Protein AF-A0A3B8TQL5-F1 (afdb_monomer)

Secondary structure (DSSP, 8-state):
--S-S-TTTTT-----SSHHHHHHHHHHHTT-EE-STTT-TT-EE---------S-S--SS-----EEEEEEETTTTEEEEEEES-TTS---

Structure (mmCIF, N/CA/C/O backbone):
data_AF-A0A3B8TQL5-F1
#
_entry.id   AF-A0A3B8TQL5-F1
#
loop_
_atom_site.group_PDB
_atom_site.id
_atom_site.type_symbol
_atom_site.label_atom_id
_atom_site.label_alt_id
_atom_site.label_comp_id
_atom_site.label_asym_id
_atom_site.label_entity_id
_atom_site.label_seq_id
_atom_site.pdbx_PDB_ins_code
_atom_site.Cartn_x
_atom_site.Cartn_y
_atom_site.Cartn_z
_atom_site.occupancy
_atom_site.B_iso_or_equiv
_atom_site.auth_seq_id
_atom_site.auth_comp_id
_atom_site.auth_asym_id
_atom_site.auth_atom_id
_atom_site.pdbx_PDB_model_num
ATOM 1 N N . GLN A 1 1 ? -9.069 3.296 -1.751 1.00 87.44 1 GLN A N 1
ATOM 2 C CA . GLN A 1 1 ? -8.415 2.738 -2.945 1.00 87.44 1 GLN A CA 1
ATOM 3 C C . GLN A 1 1 ? -8.540 3.719 -4.086 1.00 87.44 1 GLN A C 1
ATOM 5 O O . GLN A 1 1 ? -9.644 4.117 -4.438 1.00 87.44 1 GLN A O 1
ATOM 10 N N . VAL A 1 2 ? -7.389 4.134 -4.603 1.00 91.81 2 VAL A N 1
ATOM 11 C CA . VAL A 1 2 ? -7.224 5.052 -5.733 1.00 91.81 2 VAL A CA 1
ATOM 12 C C . VAL A 1 2 ? -6.075 4.518 -6.583 1.00 91.81 2 VAL A C 1
ATOM 14 O O . VAL A 1 2 ? -5.170 3.879 -6.044 1.00 91.81 2 VAL A O 1
ATOM 17 N N . HIS A 1 3 ? -6.104 4.763 -7.891 1.00 90.31 3 HIS A N 1
ATOM 18 C CA . HIS A 1 3 ? -5.015 4.381 -8.791 1.00 90.31 3 HIS A CA 1
ATOM 19 C C . HIS A 1 3 ? -3.895 5.432 -8.737 1.00 90.31 3 HIS A C 1
ATOM 21 O O . HIS A 1 3 ? -3.738 6.237 -9.650 1.00 90.31 3 HIS A O 1
ATOM 27 N N . ALA A 1 4 ? -3.208 5.482 -7.595 1.00 90.31 4 ALA A N 1
ATOM 28 C CA . ALA A 1 4 ? -2.044 6.321 -7.332 1.00 90.31 4 ALA A CA 1
ATOM 29 C C . ALA A 1 4 ? -1.241 5.742 -6.153 1.00 90.31 4 ALA A C 1
ATOM 31 O O . ALA A 1 4 ? -1.812 5.202 -5.199 1.00 90.31 4 ALA A O 1
ATOM 32 N N . GLY A 1 5 ? 0.080 5.872 -6.214 1.00 89.94 5 GLY A N 1
ATOM 33 C CA . GLY A 1 5 ? 1.022 5.667 -5.118 1.00 89.94 5 GLY A CA 1
ATOM 34 C C . GLY A 1 5 ? 1.028 6.832 -4.121 1.00 89.94 5 GLY A C 1
ATOM 35 O O . GLY A 1 5 ? 0.195 7.737 -4.182 1.00 89.94 5 GLY A O 1
ATOM 36 N N . GLY A 1 6 ? 1.938 6.791 -3.142 1.00 88.31 6 GLY A N 1
ATOM 37 C CA . GLY A 1 6 ? 2.079 7.851 -2.128 1.00 88.31 6 GLY A CA 1
ATOM 38 C C . GLY A 1 6 ? 0.875 8.013 -1.186 1.00 88.31 6 GLY A C 1
ATOM 39 O O . GLY A 1 6 ? 0.727 9.048 -0.544 1.00 88.31 6 GLY A O 1
ATOM 40 N N . ARG A 1 7 ? -0.004 7.005 -1.105 1.00 93.56 7 ARG A N 1
ATOM 41 C CA . ARG A 1 7 ? -1.262 7.059 -0.336 1.00 93.56 7 ARG A CA 1
ATOM 42 C C . ARG A 1 7 ? -1.032 7.229 1.165 1.00 93.56 7 ARG A C 1
ATOM 44 O O . ARG A 1 7 ? -1.761 7.993 1.781 1.00 93.56 7 ARG A O 1
ATOM 51 N N . GLY A 1 8 ? -0.028 6.553 1.733 1.00 90.44 8 GLY A N 1
ATOM 52 C CA . GLY A 1 8 ? 0.309 6.677 3.157 1.00 90.44 8 GLY A CA 1
ATOM 53 C C . GLY A 1 8 ? 0.767 8.088 3.520 1.00 90.44 8 GLY A C 1
ATOM 54 O O . GLY A 1 8 ? 0.186 8.708 4.403 1.00 90.44 8 GLY A O 1
ATOM 55 N N . LYS A 1 9 ? 1.707 8.645 2.741 1.00 89.69 9 LYS A N 1
ATOM 56 C CA . LYS A 1 9 ? 2.168 10.041 2.877 1.00 89.69 9 LYS A CA 1
ATOM 57 C C . LYS A 1 9 ? 1.017 11.055 2.724 1.00 89.69 9 LYS A C 1
ATOM 59 O O . LYS A 1 9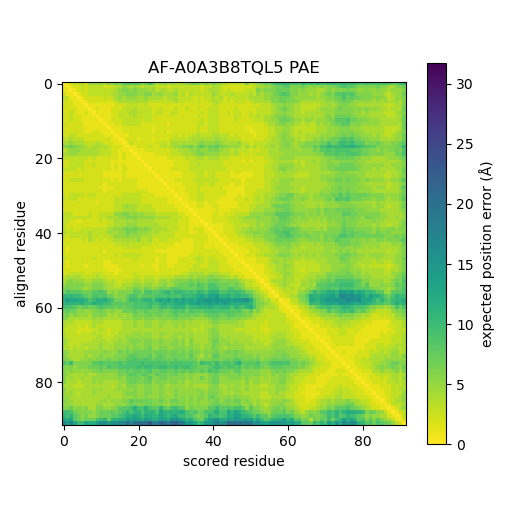 ? 1.040 12.102 3.354 1.00 89.69 9 LYS A O 1
ATOM 64 N N . ALA A 1 10 ? -0.004 10.729 1.927 1.00 91.38 10 ALA A N 1
ATOM 65 C CA . ALA A 1 10 ? -1.196 11.554 1.720 1.00 91.38 10 ALA A CA 1
ATOM 66 C C . ALA A 1 10 ? -2.357 11.269 2.704 1.00 91.38 10 ALA A C 1
ATOM 68 O O . ALA A 1 10 ? -3.482 11.694 2.453 1.00 91.38 10 ALA A O 1
ATOM 69 N N . GLY A 1 11 ? -2.128 10.511 3.784 1.00 92.38 11 GLY A N 1
ATOM 70 C CA . GLY A 1 11 ? -3.137 10.230 4.818 1.00 92.38 11 GLY A CA 1
ATOM 71 C C . GLY A 1 11 ? -4.198 9.184 4.446 1.00 92.38 11 GLY A C 1
ATOM 72 O O . GLY A 1 11 ? -5.107 8.923 5.230 1.00 92.38 11 GLY A O 1
ATOM 73 N N . GLY A 1 12 ? -4.083 8.554 3.274 1.00 94.31 12 GLY A N 1
ATOM 74 C CA . GLY A 1 12 ? -4.996 7.521 2.769 1.00 94.31 12 GLY A CA 1
ATOM 75 C C . GLY A 1 12 ? -4.728 6.103 3.276 1.00 94.31 12 GLY A C 1
ATOM 76 O O . GLY A 1 12 ? -5.405 5.174 2.834 1.00 94.31 12 GLY A O 1
ATOM 77 N N . VAL A 1 13 ? -3.738 5.921 4.154 1.00 94.56 13 VAL A N 1
ATOM 78 C CA . VAL A 1 13 ? -3.437 4.662 4.852 1.00 94.56 13 VAL A CA 1
ATOM 79 C C . VAL A 1 13 ? -3.266 4.988 6.332 1.00 94.56 13 VAL A C 1
ATOM 81 O O . VAL A 1 13 ? -2.494 5.882 6.669 1.00 94.56 13 VAL A O 1
ATOM 84 N N . LYS A 1 14 ? -3.998 4.289 7.203 1.00 94.31 14 LYS A N 1
ATOM 85 C CA . LYS A 1 14 ? -3.978 4.488 8.658 1.00 94.31 14 LYS A CA 1
ATOM 86 C C . LYS A 1 14 ? -4.060 3.139 9.372 1.00 94.31 14 LYS A C 1
ATOM 88 O O . LYS A 1 14 ? -4.682 2.214 8.854 1.00 94.31 14 LYS A O 1
ATOM 93 N N . LEU A 1 15 ? -3.452 3.049 10.555 1.00 93.44 15 LEU A N 1
ATOM 94 C CA . LEU A 1 15 ? -3.496 1.862 11.412 1.00 93.44 15 LEU A CA 1
ATOM 95 C C . LEU A 1 15 ? -4.670 1.950 12.392 1.00 93.44 15 LEU A C 1
ATOM 97 O O . LEU A 1 15 ? -4.797 2.931 13.125 1.00 93.44 15 LEU A O 1
ATOM 101 N N . ALA A 1 16 ? -5.494 0.904 12.434 1.00 93.94 16 ALA A N 1
ATOM 102 C CA . ALA A 1 16 ? -6.573 0.749 13.404 1.00 93.94 16 ALA A CA 1
ATOM 103 C C . ALA A 1 16 ? -6.149 -0.247 14.492 1.00 93.94 16 ALA A C 1
ATOM 105 O O . ALA A 1 16 ? -6.058 -1.448 14.242 1.00 93.94 16 ALA A O 1
ATOM 106 N N . LYS A 1 17 ? -5.893 0.239 15.711 1.00 91.00 17 LYS A N 1
ATOM 107 C CA . LYS A 1 17 ? -5.551 -0.614 16.862 1.00 91.00 17 LYS A CA 1
ATOM 108 C C . LYS A 1 17 ? -6.816 -1.123 17.549 1.00 91.00 17 LYS A C 1
ATOM 110 O O . LYS A 1 17 ? -7.176 -0.636 18.616 1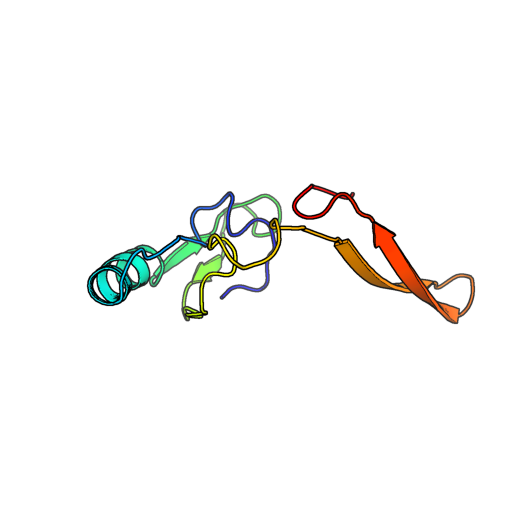.00 91.00 17 LYS A O 1
ATOM 115 N N . GLY A 1 18 ? -7.481 -2.078 16.906 1.00 91.00 18 GLY A N 1
ATOM 116 C CA . GLY A 1 18 ? -8.737 -2.661 17.378 1.00 91.00 18 GLY A CA 1
ATOM 117 C C . GLY A 1 18 ? -9.902 -2.412 16.424 1.00 91.00 18 GLY A C 1
ATOM 118 O O . GLY A 1 18 ? -9.920 -1.436 15.669 1.00 91.00 18 GLY A O 1
ATOM 119 N N . ILE A 1 19 ? -10.874 -3.327 16.452 1.00 93.56 19 ILE A N 1
ATOM 120 C CA . ILE A 1 19 ? -12.041 -3.302 15.559 1.00 93.56 19 ILE A CA 1
ATOM 121 C C . ILE A 1 19 ? -12.929 -2.073 15.795 1.00 93.56 19 ILE A C 1
ATOM 123 O O . ILE A 1 19 ? -13.507 -1.537 14.855 1.00 93.56 19 ILE A O 1
ATOM 127 N N . ASP A 1 20 ? -12.967 -1.568 17.027 1.00 96.62 20 ASP A N 1
ATOM 128 C CA . ASP A 1 20 ? -13.721 -0.383 17.442 1.00 96.62 20 ASP A CA 1
ATOM 129 C C . ASP A 1 20 ? -13.213 0.912 16.787 1.00 96.62 20 ASP A C 1
ATOM 131 O O . ASP A 1 20 ? -13.962 1.876 16.648 1.00 96.62 20 ASP A O 1
ATOM 135 N N . LYS A 1 21 ? -11.946 0.947 16.354 1.00 96.00 21 LYS A N 1
ATOM 136 C CA . LYS A 1 21 ? -11.357 2.109 15.666 1.00 96.00 21 LYS A CA 1
ATOM 137 C C . LYS A 1 21 ? -11.582 2.104 14.161 1.00 96.00 21 LYS A C 1
ATOM 139 O O . LYS A 1 21 ? -11.414 3.143 13.524 1.00 96.00 21 LYS A O 1
ATOM 144 N N . VAL A 1 22 ? -11.942 0.955 13.589 1.00 96.06 22 VAL A N 1
ATOM 145 C CA . VAL A 1 22 ? -12.016 0.776 12.134 1.00 96.06 22 VAL A CA 1
ATOM 146 C C . VAL A 1 22 ? -13.038 1.721 11.517 1.00 96.06 22 VAL A C 1
ATOM 148 O O . VAL A 1 22 ? -12.709 2.409 10.557 1.00 96.06 22 VAL A O 1
ATOM 151 N N . GLU A 1 23 ? -14.244 1.806 12.078 1.00 96.88 23 GLU A N 1
ATOM 152 C CA . GLU A 1 23 ? -15.313 2.645 11.528 1.00 96.88 23 GLU A CA 1
ATOM 153 C C . GLU A 1 23 ? -14.928 4.131 11.488 1.00 96.88 23 GLU A C 1
ATOM 155 O O . GLU A 1 23 ? -15.047 4.773 10.445 1.00 96.88 23 GLU A O 1
ATOM 160 N N . GLY A 1 24 ? -14.384 4.663 12.588 1.00 97.12 24 GLY A N 1
ATOM 161 C CA . GLY A 1 24 ? -13.932 6.055 12.654 1.00 97.12 24 GLY A CA 1
ATOM 162 C C . GLY A 1 24 ? -12.863 6.367 11.605 1.00 97.12 24 GLY A C 1
ATOM 163 O O . GLY A 1 24 ? -12.995 7.316 10.836 1.00 97.12 24 GLY A O 1
ATOM 164 N N . ILE A 1 25 ? -11.849 5.505 11.496 1.00 97.00 25 ILE A N 1
ATOM 165 C CA . ILE A 1 25 ? -10.767 5.658 10.514 1.00 97.00 25 ILE A CA 1
ATOM 166 C C . ILE A 1 25 ? -11.290 5.559 9.075 1.00 97.00 25 ILE A C 1
ATOM 168 O O . ILE A 1 25 ? -10.858 6.314 8.201 1.00 97.00 25 ILE A O 1
ATOM 172 N N . VAL A 1 26 ? -12.220 4.640 8.806 1.00 97.25 26 VAL A N 1
ATOM 173 C CA . VAL A 1 26 ? -12.845 4.502 7.485 1.00 97.25 26 VAL A CA 1
ATOM 174 C C . VAL A 1 26 ? -13.598 5.776 7.117 1.00 97.25 26 VAL A C 1
ATOM 176 O O . VAL A 1 26 ? -13.452 6.230 5.984 1.00 97.25 26 VAL A O 1
ATOM 179 N N . ASN A 1 27 ? -14.333 6.381 8.052 1.00 96.62 27 ASN A N 1
ATOM 180 C CA . ASN A 1 27 ? -15.074 7.623 7.821 1.00 96.62 27 ASN A CA 1
ATOM 181 C C . ASN A 1 27 ? -14.161 8.830 7.563 1.00 96.62 27 ASN A C 1
ATOM 183 O O . ASN A 1 27 ? -14.536 9.727 6.817 1.00 96.62 27 ASN A O 1
ATOM 187 N N . GLU A 1 28 ? -12.948 8.843 8.117 1.00 95.88 28 GLU A N 1
ATOM 188 C CA . GLU A 1 28 ? -11.948 9.871 7.800 1.00 95.88 28 GLU A CA 1
ATOM 189 C C . GLU A 1 28 ? -11.344 9.704 6.395 1.00 95.88 28 GLU A C 1
ATOM 191 O O . GLU A 1 28 ? -10.952 10.684 5.762 1.00 95.88 28 GLU A O 1
ATOM 196 N N . ILE A 1 29 ? -11.221 8.465 5.907 1.00 96.50 29 ILE A N 1
ATOM 197 C CA . ILE A 1 29 ? -10.585 8.158 4.616 1.00 96.50 29 ILE A CA 1
ATOM 198 C C . ILE A 1 29 ? -11.599 8.177 3.467 1.00 96.50 29 ILE A C 1
ATOM 200 O O . ILE A 1 29 ? -11.276 8.598 2.354 1.00 96.50 29 ILE A O 1
ATOM 204 N N . LEU A 1 30 ? -12.809 7.668 3.684 1.00 96.94 30 LEU A N 1
ATOM 205 C CA . LEU A 1 30 ? -13.851 7.609 2.668 1.00 96.94 30 LEU A CA 1
ATOM 206 C C . LEU A 1 30 ? -14.364 9.024 2.375 1.00 96.94 30 LEU A C 1
ATOM 208 O O . LEU A 1 30 ? -14.721 9.766 3.278 1.00 96.94 30 LEU A O 1
ATOM 212 N N . GLY A 1 31 ? -14.395 9.413 1.102 1.00 96.00 31 GLY A N 1
ATOM 213 C CA . GLY A 1 31 ? -14.767 10.774 0.705 1.00 96.0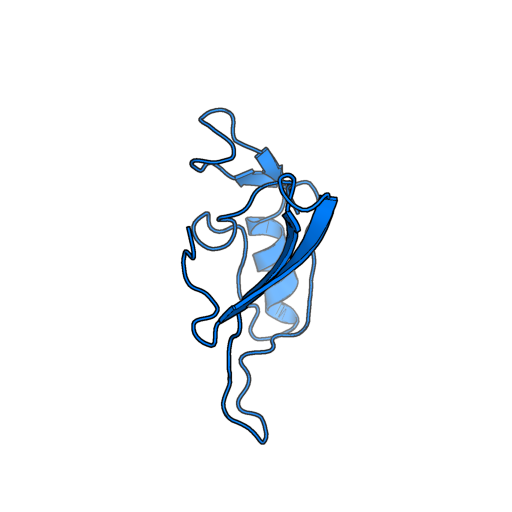0 31 GLY A CA 1
ATOM 214 C C . GLY A 1 31 ? -13.624 11.794 0.774 1.00 96.00 31 GLY A C 1
ATOM 215 O O . GLY A 1 31 ? -13.773 12.895 0.250 1.00 96.00 31 GLY A O 1
ATOM 216 N N . MET A 1 32 ? -12.460 11.430 1.317 1.00 95.56 32 MET A N 1
ATOM 217 C CA . MET A 1 32 ? -11.252 12.252 1.222 1.00 95.56 32 MET A CA 1
ATOM 218 C C . MET A 1 32 ? -10.754 12.338 -0.228 1.00 95.56 32 MET A C 1
ATOM 220 O O . MET A 1 32 ? -10.843 11.375 -0.996 1.00 95.56 32 MET A O 1
ATOM 224 N N . THR A 1 33 ? -10.152 13.469 -0.590 1.00 96.31 33 THR A N 1
ATOM 225 C CA . THR A 1 33 ? -9.443 13.642 -1.863 1.00 96.31 33 THR A CA 1
ATOM 226 C C . THR A 1 33 ? -7.940 13.526 -1.635 1.00 96.31 33 THR A C 1
ATOM 228 O O . THR A 1 33 ? -7.341 14.359 -0.964 1.00 96.31 33 THR A O 1
ATOM 231 N N . ILE A 1 34 ? -7.316 12.499 -2.213 1.00 94.69 34 ILE A N 1
ATOM 232 C CA . ILE A 1 34 ? -5.860 12.324 -2.168 1.00 94.69 34 ILE A CA 1
ATOM 233 C C . ILE A 1 34 ? -5.228 13.257 -3.199 1.00 94.69 34 ILE A C 1
ATOM 235 O O . ILE A 1 34 ? -5.476 13.097 -4.394 1.00 94.69 34 ILE A O 1
ATOM 239 N N . VAL A 1 35 ? -4.413 14.203 -2.728 1.00 94.31 35 VAL A N 1
ATOM 240 C CA . VAL A 1 35 ? -3.633 15.138 -3.551 1.00 94.31 35 VAL A CA 1
ATOM 241 C C . VAL A 1 35 ? -2.148 14.875 -3.321 1.00 94.31 35 VAL A C 1
ATOM 243 O O . VAL A 1 35 ? -1.640 15.042 -2.216 1.00 94.31 35 VAL A O 1
ATOM 246 N N . ASN A 1 36 ? -1.441 14.439 -4.359 1.00 91.69 36 ASN A N 1
ATOM 247 C CA . ASN A 1 36 ? 0.008 14.267 -4.362 1.00 91.69 36 ASN A CA 1
ATOM 248 C C . ASN A 1 36 ? 0.580 14.424 -5.785 1.00 91.69 36 ASN A C 1
ATOM 250 O O . ASN A 1 36 ? -0.156 14.684 -6.741 1.00 91.69 36 ASN A O 1
ATOM 254 N N . ARG A 1 37 ? 1.899 14.234 -5.940 1.00 90.69 37 ARG A N 1
ATOM 255 C CA . ARG A 1 37 ? 2.606 14.346 -7.231 1.00 90.69 37 ARG A CA 1
ATOM 256 C C . ARG A 1 37 ? 2.007 13.470 -8.343 1.00 90.69 37 ARG A C 1
ATOM 258 O O . ARG A 1 37 ? 2.085 13.854 -9.502 1.00 90.69 37 ARG A O 1
ATOM 265 N N . GLN A 1 38 ? 1.408 12.325 -8.007 1.00 89.81 38 GLN A N 1
ATOM 266 C CA . GLN A 1 38 ? 0.833 11.397 -8.987 1.00 89.81 38 GLN A CA 1
ATOM 267 C C . GLN A 1 38 ? -0.628 11.711 -9.340 1.00 89.81 38 GLN A C 1
ATOM 269 O O . GLN A 1 38 ? -1.078 11.377 -10.432 1.00 89.81 38 GLN A O 1
ATOM 274 N N . THR A 1 39 ? -1.387 12.345 -8.441 1.00 93.06 39 THR A N 1
ATOM 275 C CA . THR A 1 39 ? -2.790 12.721 -8.698 1.00 93.06 39 THR A CA 1
ATOM 276 C C . THR A 1 39 ? -2.951 14.142 -9.236 1.00 93.06 39 THR A C 1
ATOM 278 O O . THR A 1 39 ? -4.005 14.465 -9.780 1.00 93.06 39 THR A O 1
ATOM 281 N N . GLY A 1 40 ? -1.942 15.000 -9.055 1.00 93.62 40 GLY A N 1
ATOM 282 C CA . GLY A 1 40 ? -2.000 16.419 -9.403 1.00 93.62 40 GLY A CA 1
ATOM 283 C C . GLY A 1 40 ? -2.977 17.225 -8.530 1.00 93.62 40 GLY A C 1
ATOM 284 O O . GLY A 1 40 ? -3.555 16.676 -7.586 1.00 93.62 40 GLY A O 1
ATOM 285 N N . PRO A 1 41 ? -3.190 18.520 -8.849 1.00 94.06 41 PRO A N 1
ATOM 286 C CA . PRO A 1 41 ? -3.998 19.441 -8.039 1.00 94.06 41 PRO A CA 1
ATOM 287 C C . PRO A 1 41 ? -5.466 19.030 -7.887 1.00 94.06 41 PRO A C 1
ATOM 289 O O . PRO A 1 41 ? -6.068 19.269 -6.847 1.00 94.06 41 PRO A O 1
ATOM 292 N N . ALA A 1 42 ? -6.040 18.387 -8.908 1.00 94.62 42 AL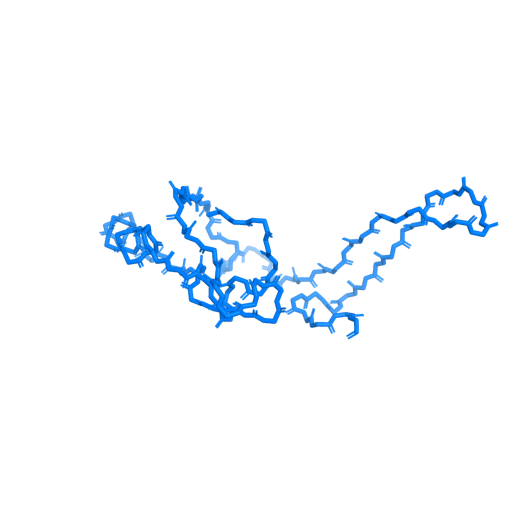A A N 1
ATOM 293 C CA . ALA A 1 42 ? -7.417 17.894 -8.868 1.00 94.62 42 ALA A CA 1
ATOM 294 C C . ALA A 1 42 ? -7.601 16.709 -7.900 1.00 94.62 42 ALA A C 1
ATOM 296 O O . ALA A 1 42 ? -8.718 16.425 -7.468 1.00 94.62 42 ALA A O 1
ATOM 297 N N . GLY A 1 43 ? -6.513 16.010 -7.567 1.00 95.31 43 GLY A N 1
ATOM 298 C CA . GLY A 1 43 ? -6.535 14.866 -6.672 1.00 95.31 43 GLY A CA 1
ATOM 299 C C . GLY A 1 43 ? -7.3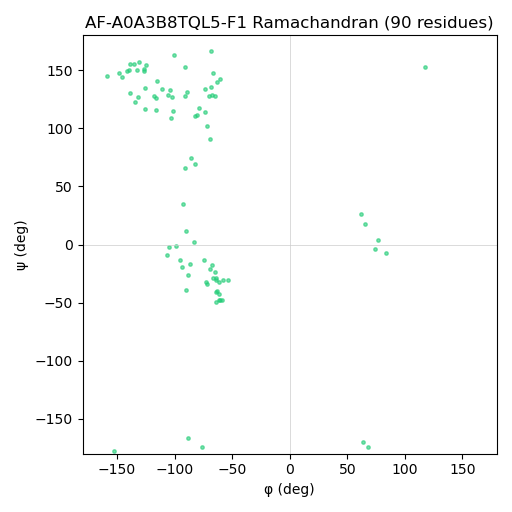48 13.675 -7.187 1.00 95.31 43 GLY A C 1
ATOM 300 O O . GLY A 1 43 ? -7.775 13.593 -8.343 1.00 95.31 43 GLY A O 1
ATOM 301 N N . LYS A 1 44 ? -7.556 12.699 -6.303 1.00 96.25 44 LYS A N 1
ATOM 302 C CA . LYS A 1 44 ? -8.451 11.558 -6.524 1.00 96.25 44 LYS A CA 1
ATOM 303 C C . LYS A 1 44 ? -9.326 11.327 -5.300 1.00 96.25 44 LYS A C 1
ATOM 305 O O . LYS A 1 44 ? -8.818 11.073 -4.211 1.00 96.25 44 LYS A O 1
ATOM 310 N N . LEU A 1 45 ? -10.641 11.353 -5.510 1.00 96.75 45 LEU A N 1
ATOM 311 C CA . LEU A 1 45 ? -11.627 11.042 -4.480 1.00 96.75 45 LEU A CA 1
ATOM 312 C C . LEU A 1 45 ? -11.566 9.560 -4.090 1.00 96.75 45 LEU A C 1
ATOM 314 O O . LEU A 1 45 ? -11.661 8.669 -4.942 1.00 96.75 45 LEU A O 1
ATOM 318 N N . VAL A 1 46 ? -11.472 9.289 -2.794 1.00 97.19 46 VAL A N 1
ATOM 319 C CA . VAL A 1 46 ? -11.514 7.939 -2.242 1.00 97.19 46 VAL A CA 1
ATOM 320 C C . VAL A 1 46 ? -12.966 7.477 -2.139 1.00 97.19 46 VAL A C 1
ATOM 322 O O . VAL A 1 46 ? -13.733 7.970 -1.321 1.00 97.19 46 VAL A O 1
ATOM 325 N N . ARG A 1 47 ? -13.348 6.492 -2.960 1.00 96.75 47 ARG A N 1
ATOM 326 C CA . ARG A 1 47 ? -14.720 5.935 -2.991 1.00 96.75 47 ARG A CA 1
ATOM 327 C C . ARG A 1 47 ? -14.859 4.546 -2.365 1.00 96.75 47 ARG A C 1
ATOM 329 O O . ARG A 1 47 ? -15.961 4.025 -2.264 1.00 96.75 47 ARG A O 1
ATOM 336 N N . LYS A 1 48 ? -13.738 3.911 -2.025 1.00 96.50 48 LYS A N 1
ATOM 337 C CA . LYS A 1 48 ? -13.674 2.560 -1.447 1.00 96.50 48 LYS A CA 1
ATOM 338 C C . LYS A 1 48 ? -12.519 2.503 -0.462 1.00 96.50 48 LYS A C 1
ATOM 340 O O . LYS A 1 48 ? -11.468 3.070 -0.761 1.00 96.50 48 LYS A O 1
ATOM 345 N N . VAL A 1 49 ? -12.656 1.774 0.638 1.00 96.81 49 VAL A N 1
ATOM 346 C CA . VAL A 1 49 ? -11.568 1.504 1.593 1.00 96.81 49 VAL A CA 1
ATOM 347 C C . VAL A 1 49 ? -11.276 0.005 1.592 1.00 96.81 49 VAL A C 1
ATOM 349 O O . VAL A 1 49 ? -12.190 -0.799 1.447 1.00 96.81 49 VAL A O 1
ATOM 352 N N . LEU A 1 50 ? -9.996 -0.361 1.667 1.00 96.06 50 LEU A N 1
ATOM 353 C CA . LEU A 1 50 ? -9.570 -1.745 1.877 1.00 96.06 50 LEU A CA 1
ATOM 354 C C . LE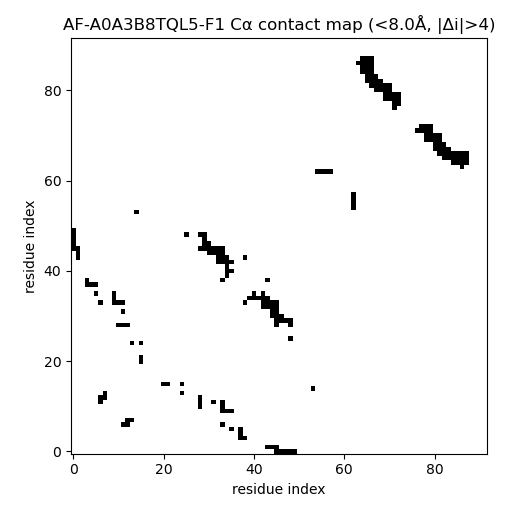U A 1 50 ? -9.175 -1.868 3.342 1.00 96.06 50 LEU A C 1
ATOM 356 O O . LEU A 1 50 ? -8.351 -1.079 3.800 1.00 96.06 50 LEU A O 1
ATOM 360 N N . ILE A 1 51 ? -9.743 -2.846 4.034 1.00 95.44 51 ILE A N 1
ATOM 361 C CA . ILE A 1 51 ? -9.375 -3.198 5.403 1.00 95.44 51 ILE A CA 1
ATOM 362 C C . ILE A 1 51 ? -8.575 -4.495 5.316 1.00 95.44 51 ILE A C 1
ATOM 364 O O . ILE A 1 51 ? -9.010 -5.443 4.663 1.00 95.44 51 ILE A O 1
ATOM 368 N N . ALA A 1 52 ? -7.397 -4.512 5.927 1.00 93.44 52 ALA A N 1
ATOM 369 C CA . ALA A 1 52 ? -6.503 -5.659 5.958 1.00 93.44 52 ALA A CA 1
ATOM 370 C C . ALA A 1 52 ? -5.907 -5.797 7.361 1.00 93.44 52 ALA A C 1
ATOM 372 O O . ALA A 1 52 ? -5.839 -4.815 8.104 1.00 93.44 52 ALA A O 1
ATOM 373 N N . GLN A 1 53 ? -5.498 -7.014 7.712 1.00 90.31 53 GLN A N 1
ATOM 374 C CA . GLN A 1 53 ? -4.788 -7.267 8.958 1.00 90.31 53 GLN A CA 1
ATOM 375 C C . GLN A 1 53 ? -3.447 -6.525 8.958 1.00 90.31 53 GLN A C 1
ATOM 377 O O . GLN A 1 53 ? -2.760 -6.475 7.937 1.00 90.31 53 GLN A O 1
ATOM 382 N N . ASP A 1 54 ? -3.094 -5.953 10.107 1.00 88.00 54 ASP A N 1
ATOM 383 C CA . ASP A 1 54 ? -1.788 -5.338 10.304 1.00 88.00 54 ASP A CA 1
ATOM 384 C C . ASP A 1 54 ? -0.690 -6.411 10.311 1.00 88.00 54 ASP A C 1
ATOM 386 O O . ASP A 1 54 ? -0.841 -7.461 10.935 1.00 88.00 54 ASP A O 1
ATOM 390 N N . VAL A 1 55 ? 0.407 -6.136 9.611 1.00 84.88 55 VAL A N 1
ATOM 391 C CA . VAL A 1 55 ? 1.590 -7.003 9.522 1.00 84.88 55 VAL A CA 1
ATOM 392 C C . VAL A 1 55 ? 2.762 -6.471 10.355 1.00 84.88 55 VAL A C 1
ATOM 394 O O . VAL A 1 55 ? 3.785 -7.138 10.454 1.00 84.88 55 VAL A O 1
ATOM 397 N N . TYR A 1 56 ? 2.602 -5.311 11.005 1.00 80.81 56 TYR A N 1
ATOM 398 C CA . TYR A 1 56 ? 3.585 -4.702 11.907 1.00 80.81 56 TYR A CA 1
ATOM 399 C C . TYR A 1 56 ? 3.379 -5.098 13.380 1.00 80.81 56 TYR A C 1
ATOM 401 O O . TYR A 1 56 ? 3.594 -4.295 14.292 1.00 80.81 56 TYR A O 1
ATOM 409 N N . TYR A 1 57 ? 2.944 -6.330 13.643 1.00 79.19 57 TYR A N 1
ATOM 410 C CA . TYR A 1 57 ? 2.802 -6.840 15.008 1.00 79.19 57 TYR A CA 1
ATOM 411 C C . TYR A 1 57 ? 4.092 -7.541 15.476 1.00 79.19 57 TYR A C 1
ATOM 413 O O . TYR A 1 57 ? 4.830 -8.077 14.648 1.00 79.19 57 TYR A O 1
ATOM 421 N N . PRO A 1 58 ? 4.380 -7.574 16.792 1.00 78.56 58 PRO A N 1
ATOM 422 C CA . PRO A 1 58 ? 5.474 -8.372 17.340 1.00 78.56 58 PRO A CA 1
ATOM 423 C C . PRO A 1 58 ? 5.129 -9.864 17.211 1.00 78.56 58 PRO A C 1
ATOM 425 O O . PRO A 1 58 ? 4.446 -10.434 18.061 1.00 78.56 58 PRO A O 1
ATOM 428 N N . GLY A 1 59 ? 5.521 -10.470 16.092 1.00 81.56 59 GLY A N 1
ATOM 429 C CA . GLY A 1 59 ? 5.420 -11.907 15.849 1.00 81.56 59 GLY A CA 1
ATOM 430 C C . GLY A 1 59 ? 6.652 -12.670 16.341 1.00 81.56 59 GLY A C 1
ATOM 431 O O . GLY A 1 59 ? 7.498 -12.132 17.049 1.00 81.56 59 GLY A O 1
ATOM 432 N N . GLU A 1 60 ? 6.778 -13.931 15.924 1.00 85.00 60 GLU A N 1
ATOM 433 C CA . GLU A 1 60 ? 7.953 -14.775 16.220 1.00 85.00 60 GLU A CA 1
ATOM 434 C C . GLU A 1 60 ? 9.238 -14.290 15.523 1.00 85.00 60 GLU A C 1
ATOM 436 O O . GLU A 1 60 ? 10.347 -14.662 15.908 1.00 85.00 60 GLU A O 1
ATOM 441 N N . HIS A 1 61 ? 9.094 -13.448 14.498 1.00 86.56 61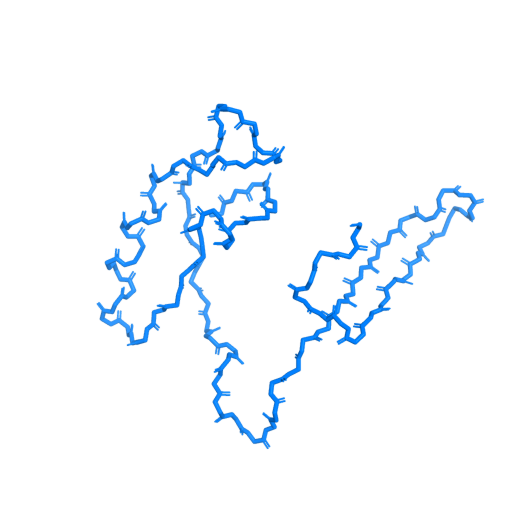 HIS A N 1
ATOM 442 C CA . HIS A 1 61 ? 10.191 -12.894 13.718 1.00 86.56 61 HIS A CA 1
ATOM 443 C C . HIS A 1 61 ? 10.117 -11.371 13.665 1.00 86.56 61 HIS A C 1
ATOM 445 O O . HIS A 1 61 ? 9.034 -10.783 13.668 1.00 86.56 61 HIS A O 1
ATOM 451 N N . GLU A 1 62 ? 11.289 -10.742 13.567 1.00 87.69 62 GLU A N 1
ATOM 452 C CA . GLU A 1 62 ? 11.394 -9.310 13.303 1.00 87.69 62 GLU A CA 1
ATOM 453 C C . GLU A 1 62 ? 10.748 -8.951 11.963 1.00 87.69 62 GLU A C 1
ATOM 455 O O . GLU A 1 62 ? 10.865 -9.682 10.973 1.00 87.69 62 GLU A O 1
ATOM 460 N N . ILE A 1 63 ? 10.086 -7.795 11.939 1.00 88.31 63 ILE A N 1
ATOM 461 C CA . ILE A 1 63 ? 9.448 -7.256 10.741 1.00 88.31 63 ILE A CA 1
ATOM 462 C C . ILE A 1 63 ? 10.536 -6.931 9.720 1.00 88.31 63 ILE A C 1
ATOM 464 O O . ILE A 1 63 ? 11.497 -6.223 10.019 1.00 88.31 63 ILE A O 1
ATOM 468 N N . ARG A 1 64 ? 10.368 -7.442 8.501 1.00 89.19 64 ARG A N 1
ATOM 469 C CA . ARG A 1 64 ? 11.236 -7.139 7.364 1.00 89.19 64 ARG A CA 1
ATOM 470 C C . ARG A 1 64 ? 10.392 -6.647 6.209 1.00 89.19 64 ARG A C 1
ATOM 472 O O . ARG A 1 64 ? 9.374 -7.251 5.877 1.00 89.19 64 ARG A O 1
ATOM 479 N N . GLU A 1 65 ? 10.853 -5.583 5.579 1.00 91.69 65 GLU A N 1
ATOM 480 C CA . GLU A 1 65 ? 10.240 -5.038 4.380 1.00 91.69 65 GLU A CA 1
ATOM 481 C C . GLU A 1 65 ? 11.166 -5.264 3.194 1.00 91.69 65 GLU A C 1
ATOM 483 O O . GLU A 1 65 ? 12.360 -5.000 3.267 1.00 91.69 65 GLU A O 1
ATOM 488 N N . PHE A 1 66 ? 10.605 -5.730 2.085 1.00 93.25 66 PHE A N 1
ATOM 489 C CA . PHE A 1 66 ? 11.340 -5.955 0.847 1.00 93.25 66 PHE A CA 1
ATOM 490 C C . PHE A 1 66 ? 10.642 -5.226 -0.291 1.00 93.25 66 PHE A C 1
ATOM 492 O O . PHE A 1 66 ? 9.417 -5.076 -0.290 1.00 93.25 66 PHE A O 1
ATOM 499 N N . TYR A 1 67 ? 11.411 -4.822 -1.294 1.00 93.94 67 TYR A N 1
ATOM 500 C CA . TYR A 1 67 ? 10.858 -4.383 -2.566 1.00 93.94 67 TYR A CA 1
ATOM 501 C C . TYR A 1 67 ? 11.045 -5.470 -3.608 1.00 93.94 67 TYR A C 1
ATOM 503 O O . TYR A 1 67 ? 12.141 -6.005 -3.764 1.00 93.94 67 TYR A O 1
ATOM 511 N N . VAL A 1 68 ? 9.974 -5.761 -4.341 1.00 94.75 68 VAL A N 1
ATOM 512 C CA . VAL A 1 68 ? 9.999 -6.648 -5.500 1.00 94.75 68 VAL A CA 1
ATOM 513 C C . VAL A 1 68 ? 9.132 -6.031 -6.588 1.00 94.75 68 VAL A C 1
ATOM 515 O O . VAL A 1 68 ? 7.980 -5.670 -6.340 1.00 94.75 68 VAL A O 1
ATOM 518 N N . SER A 1 69 ? 9.662 -5.938 -7.802 1.00 94.38 69 SER A N 1
ATOM 519 C CA . SER A 1 69 ? 8.894 -5.568 -8.984 1.00 94.38 69 SER A CA 1
ATOM 520 C C . SER A 1 69 ? 9.225 -6.465 -10.170 1.00 94.38 69 SER A C 1
ATOM 522 O O . SER A 1 69 ? 10.284 -7.092 -10.245 1.00 94.38 69 SER A O 1
ATOM 524 N N . LEU A 1 70 ? 8.263 -6.548 -11.085 1.00 96.00 70 LEU A N 1
ATOM 525 C CA . LEU A 1 70 ? 8.369 -7.272 -12.340 1.00 96.00 70 LEU A CA 1
ATOM 526 C C . LEU A 1 70 ? 8.031 -6.299 -13.462 1.00 96.00 70 LEU A C 1
ATOM 528 O O . LEU A 1 70 ? 6.912 -5.788 -13.529 1.00 96.00 70 LEU A O 1
ATOM 532 N N . LEU A 1 71 ? 9.000 -6.032 -14.325 1.00 95.38 71 LEU A N 1
ATOM 533 C CA . LEU A 1 71 ? 8.874 -5.074 -15.418 1.00 95.38 71 LEU A CA 1
ATOM 534 C C . LEU A 1 71 ? 9.209 -5.755 -16.743 1.00 95.38 71 LEU A C 1
ATOM 536 O O . LEU A 1 71 ? 9.966 -6.721 -16.783 1.00 95.38 71 LEU A O 1
ATOM 540 N N . LEU A 1 72 ? 8.664 -5.244 -17.846 1.00 97.19 72 LEU A N 1
ATOM 541 C CA . LEU A 1 72 ? 9.098 -5.651 -19.180 1.00 97.19 72 LEU A CA 1
ATOM 542 C C . LEU A 1 72 ? 10.356 -4.858 -19.557 1.00 97.19 72 LEU A C 1
ATOM 544 O O . LEU A 1 72 ? 10.271 -3.657 -19.820 1.00 97.19 72 LEU A O 1
ATOM 548 N N . ASP A 1 73 ? 11.505 -5.530 -19.628 1.00 96.31 73 ASP A N 1
ATOM 549 C CA . ASP A 1 73 ? 12.711 -4.975 -20.239 1.00 96.31 73 ASP A CA 1
ATOM 550 C C . ASP A 1 73 ? 12.502 -4.943 -21.757 1.00 96.31 73 ASP A C 1
ATOM 552 O O . ASP A 1 73 ? 12.581 -5.962 -22.447 1.00 96.31 73 ASP A O 1
ATOM 556 N N . ARG A 1 74 ? 12.202 -3.751 -22.280 1.00 96.19 74 ARG A N 1
ATOM 557 C CA . ARG A 1 74 ? 11.923 -3.544 -23.706 1.00 96.19 74 ARG A CA 1
ATOM 558 C C . ARG A 1 74 ? 13.125 -3.840 -24.598 1.00 96.19 74 ARG A C 1
ATOM 560 O O . ARG A 1 74 ? 12.914 -4.234 -25.738 1.00 96.19 74 ARG A O 1
ATOM 567 N N . ALA A 1 75 ? 14.353 -3.664 -24.106 1.00 96.62 75 ALA A N 1
ATOM 568 C CA . ALA A 1 75 ? 15.552 -3.938 -24.893 1.00 96.62 75 ALA A CA 1
ATOM 56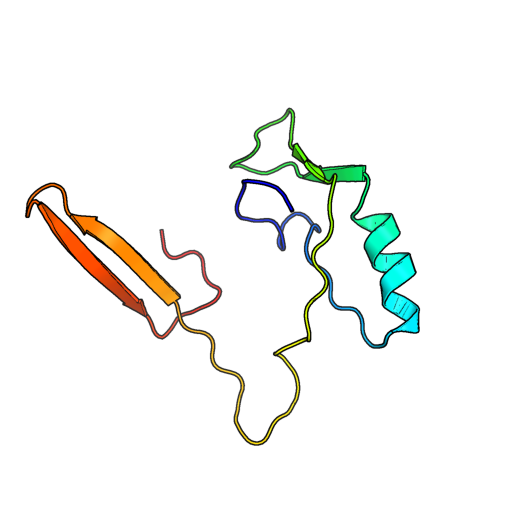9 C C . ALA A 1 75 ? 15.756 -5.446 -25.086 1.00 96.62 75 ALA A C 1
ATOM 571 O O . ALA A 1 75 ? 16.211 -5.877 -26.142 1.00 96.62 75 ALA A O 1
ATOM 572 N N . LYS A 1 76 ? 15.380 -6.247 -24.082 1.00 95.56 76 LYS A N 1
ATOM 573 C CA . LYS A 1 76 ? 15.484 -7.714 -24.126 1.00 95.56 76 LYS A CA 1
ATOM 574 C C . LYS A 1 76 ? 14.197 -8.412 -24.564 1.00 95.56 76 LYS A C 1
ATOM 576 O O . LYS A 1 76 ? 14.231 -9.603 -24.851 1.00 95.56 76 LYS A O 1
ATOM 581 N N . GLY A 1 77 ? 13.065 -7.706 -24.592 1.00 96.69 77 GLY A N 1
ATOM 582 C CA . GLY A 1 77 ? 11.747 -8.297 -24.842 1.00 96.69 77 GLY A CA 1
ATOM 583 C C . GLY A 1 77 ? 11.342 -9.322 -23.778 1.00 96.69 77 GLY A C 1
ATOM 584 O O . GLY A 1 77 ? 10.597 -10.254 -24.070 1.00 96.69 77 GLY A O 1
ATOM 585 N N . GLN A 1 78 ? 11.867 -9.188 -22.559 1.00 97.38 78 GLN A N 1
ATOM 586 C CA . GLN A 1 78 ? 11.760 -10.183 -21.492 1.00 97.38 78 GLN A CA 1
ATOM 587 C C . GLN A 1 78 ? 11.302 -9.548 -20.183 1.00 97.38 78 GLN A C 1
ATOM 589 O O . GLN A 1 78 ? 11.479 -8.352 -19.951 1.00 97.38 78 GLN A O 1
ATOM 594 N N . LEU A 1 79 ? 10.723 -10.367 -19.307 1.00 97.62 79 LEU A N 1
ATOM 595 C CA . LEU A 1 79 ? 10.402 -9.951 -17.948 1.00 97.62 79 LEU A CA 1
ATOM 596 C C . LEU A 1 79 ? 11.684 -9.852 -17.111 1.00 97.62 79 LEU A C 1
ATOM 598 O O . LEU A 1 79 ? 12.516 -10.756 -17.122 1.00 97.62 79 LEU A O 1
ATOM 602 N N . CYS A 1 80 ? 11.819 -8.757 -16.374 1.00 96.31 80 CYS A N 1
ATOM 603 C CA . CYS A 1 80 ? 12.925 -8.468 -15.476 1.00 96.31 80 CYS A CA 1
ATOM 604 C C . CYS A 1 80 ? 12.402 -8.347 -14.045 1.00 96.31 80 CYS A C 1
ATOM 606 O O . CYS A 1 80 ? 11.463 -7.588 -13.788 1.00 96.31 80 CYS A O 1
ATOM 608 N N . PHE A 1 81 ? 13.020 -9.087 -13.126 1.00 96.06 81 PHE A N 1
ATOM 609 C CA . PHE A 1 81 ? 12.790 -8.944 -11.694 1.00 96.06 81 PHE A CA 1
ATOM 610 C C . PHE A 1 81 ? 13.758 -7.916 -11.120 1.00 96.06 81 PHE A C 1
ATOM 612 O O . PHE A 1 81 ? 14.966 -8.011 -11.332 1.00 96.06 81 PHE A O 1
ATOM 619 N N . ILE A 1 82 ? 13.231 -6.977 -10.343 1.00 93.88 82 ILE A N 1
ATOM 620 C CA . ILE A 1 82 ? 14.023 -6.067 -9.519 1.00 93.88 82 ILE A CA 1
ATOM 621 C C . ILE A 1 82 ? 13.669 -6.371 -8.070 1.00 93.88 82 ILE A C 1
ATOM 623 O O . ILE A 1 82 ? 12.490 -6.375 -7.717 1.00 93.88 82 ILE A O 1
ATOM 627 N N . TYR A 1 83 ? 14.674 -6.640 -7.238 1.00 95.06 83 TYR A N 1
ATOM 628 C CA . TYR A 1 83 ? 14.480 -6.881 -5.813 1.00 95.06 83 TYR A CA 1
ATOM 629 C C . TYR A 1 83 ? 15.469 -6.070 -4.974 1.00 95.06 83 TYR A C 1
ATOM 631 O O . TYR A 1 83 ? 16.583 -5.794 -5.414 1.00 95.06 83 TYR A O 1
ATOM 639 N N . SER A 1 84 ? 15.059 -5.701 -3.762 1.00 93.94 84 SER A N 1
ATOM 640 C CA . SER A 1 84 ? 15.908 -5.037 -2.771 1.00 93.94 84 SER A CA 1
ATOM 641 C C . SER A 1 84 ? 15.490 -5.424 -1.353 1.00 93.94 84 SER A C 1
ATOM 643 O O . SER A 1 84 ? 14.305 -5.645 -1.086 1.00 93.94 84 SER A O 1
ATOM 645 N N . THR A 1 85 ? 16.465 -5.483 -0.443 1.00 93.69 85 THR A N 1
ATOM 646 C CA . THR A 1 85 ? 16.234 -5.598 1.007 1.00 93.69 85 THR A CA 1
ATOM 647 C C . THR A 1 85 ? 15.763 -4.291 1.638 1.00 93.69 85 THR A C 1
ATOM 649 O O . THR A 1 85 ? 15.269 -4.311 2.754 1.00 93.69 85 THR A O 1
ATOM 652 N N . GLU A 1 86 ? 15.872 -3.175 0.916 1.00 91.12 86 GLU A N 1
ATOM 653 C CA . GLU A 1 86 ? 15.447 -1.847 1.364 1.00 91.12 86 GLU A CA 1
ATOM 654 C C . GLU A 1 86 ? 13.989 -1.579 0.955 1.00 91.12 86 GLU A C 1
ATOM 656 O O . GLU A 1 86 ? 13.708 -0.753 0.086 1.00 91.12 86 GLU A O 1
ATOM 661 N N . GLY A 1 87 ? 13.043 -2.335 1.524 1.00 88.00 87 GLY A N 1
ATOM 662 C CA . GLY A 1 87 ? 11.609 -2.104 1.323 1.00 88.00 87 GLY A CA 1
ATOM 663 C C . GLY A 1 87 ? 11.103 -0.806 1.970 1.00 88.00 87 GLY A C 1
ATOM 664 O O . GLY A 1 87 ? 11.795 -0.174 2.760 1.00 88.00 87 GLY A O 1
ATOM 665 N N . GLY A 1 88 ? 9.889 -0.378 1.606 1.00 83.88 88 GLY A N 1
ATOM 666 C CA . GLY A 1 88 ? 9.226 0.786 2.227 1.00 83.88 88 GLY A CA 1
ATOM 667 C C . GLY A 1 88 ? 9.770 2.164 1.824 1.00 83.88 88 GLY A C 1
ATOM 668 O O . GLY A 1 88 ? 9.209 3.192 2.208 1.00 83.88 88 GLY A O 1
ATOM 669 N N . MET A 1 89 ? 10.829 2.194 1.017 1.00 82.81 89 MET A N 1
ATOM 670 C CA . MET A 1 89 ? 11.538 3.397 0.585 1.00 82.81 89 MET A CA 1
ATOM 671 C C . MET A 1 89 ? 11.119 3.824 -0.832 1.00 82.81 89 MET A C 1
ATOM 673 O O . MET A 1 89 ? 10.539 3.046 -1.594 1.00 82.81 89 MET A O 1
ATOM 677 N N . ASP A 1 90 ? 11.421 5.073 -1.198 1.00 76.69 90 ASP A N 1
ATOM 678 C CA . ASP A 1 90 ? 11.330 5.508 -2.595 1.00 76.69 90 ASP A CA 1
ATOM 679 C C . ASP A 1 90 ? 12.521 4.874 -3.355 1.00 76.69 90 ASP A C 1
ATOM 681 O O . ASP A 1 90 ? 13.675 5.145 -3.031 1.00 76.69 90 ASP A O 1
ATOM 685 N N . ILE A 1 91 ? 12.238 3.969 -4.301 1.00 70.31 91 ILE A N 1
ATOM 686 C CA . ILE A 1 91 ? 13.243 3.163 -5.039 1.00 70.31 91 ILE A CA 1
ATOM 687 C C . ILE A 1 91 ? 13.568 3.729 -6.435 1.00 70.31 91 ILE A C 1
ATOM 689 O O . ILE A 1 91 ? 14.425 3.199 -7.141 1.00 70.31 91 ILE A O 1
ATOM 693 N N . GLU A 1 92 ? 12.918 4.829 -6.815 1.00 60.12 92 GLU A N 1
ATOM 694 C CA . GLU A 1 92 ? 13.176 5.589 -8.049 1.00 60.12 92 GLU A CA 1
ATOM 695 C C . GLU A 1 92 ? 13.988 6.861 -7.787 1.00 60.12 92 GLU A C 1
ATOM 697 O O . GLU A 1 92 ? 13.685 7.561 -6.791 1.00 60.12 92 GLU A O 1
#

Mean predicted aligned error: 4.51 Å

Nearest PDB structures (foldseek):
  2e2z-assembly1_A  TM=5.806E-01  e=7.027E+00  Saccharomyces cerevisiae
  8e73-assembly1_S3  TM=2.435E-01  e=7.027E+00  Vigna radiata

Sequence (92 aa):
QVHAGGRGKAGGVKLAKGIDKVEGIVNEILGMTIVNRQTGPAGKLVRKVLIAQDVYYPGEHEIREFYVSLLLDRAKGQLCFIYSTEGGMDIE

pLDDT: mean 92.0, std 6.18, range [60.12, 97.62]

Radius of gyration: 16.68 Å; Cα contacts (8 Å, |Δi|>4): 105; chains: 1; bounding box: 32×34×42 Å
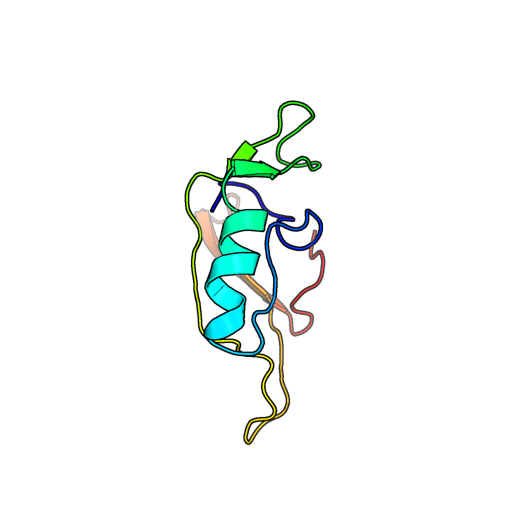
Solvent-accessible surface area (backbone atoms only — not comparable to full-atom values): 6130 Å² total; per-residue (Å²): 85,67,104,56,79,68,39,54,87,50,65,67,52,82,89,58,91,47,79,86,42,41,63,62,54,47,60,66,39,49,72,34,65,40,59,48,94,81,47,39,94,86,28,44,68,20,83,47,82,84,86,75,85,81,78,89,60,95,60,100,56,82,86,80,52,62,37,77,50,79,45,75,38,75,92,76,76,38,84,40,81,48,76,42,79,71,26,97,59,87,90,123

Foldseek 3Di:
DDPDPPCVVQLLDDDDPDPVRVVVSCVVNQQDFRDDPGQHPVGHHHHDHDDDDDPCDPDPDDDFFKDWDWDQPPVVSDIDIDIDSPHPDDPD